Protein AF-A0A0K1Y4F6-F1 (afdb_monomer_lite)

Structure (mmCIF, N/CA/C/O backbone):
data_AF-A0A0K1Y4F6-F1
#
_entry.id   AF-A0A0K1Y4F6-F1
#
loop_
_atom_site.group_PDB
_atom_site.id
_atom_site.type_symbol
_atom_site.label_atom_id
_atom_site.label_alt_id
_atom_site.label_comp_id
_atom_site.label_asym_id
_atom_site.label_entity_id
_atom_site.label_seq_id
_atom_site.pdbx_PDB_ins_code
_atom_site.Cartn_x
_atom_site.Cartn_y
_atom_site.Cartn_z
_atom_site.occupancy
_atom_site.B_iso_or_equiv
_atom_site.auth_seq_id
_atom_site.auth_comp_id
_atom_site.auth_asym_id
_atom_site.auth_atom_id
_atom_site.pdbx_PDB_model_num
ATOM 1 N N . ALA A 1 1 ? -0.871 12.748 -2.618 1.00 85.06 1 ALA A N 1
ATOM 2 C CA . ALA A 1 1 ? -1.404 12.353 -1.289 1.00 85.06 1 ALA A CA 1
ATOM 3 C C . ALA A 1 1 ? -2.427 13.320 -0.652 1.00 85.06 1 ALA A C 1
ATOM 5 O O . ALA A 1 1 ? -3.081 12.917 0.303 1.00 85.06 1 ALA A O 1
ATOM 6 N N . ALA A 1 2 ? -2.583 14.578 -1.099 1.00 90.44 2 ALA A N 1
ATOM 7 C CA . ALA A 1 2 ? -3.417 15.571 -0.393 1.00 90.44 2 ALA A CA 1
ATOM 8 C C . ALA A 1 2 ? -4.880 15.132 -0.168 1.00 90.44 2 ALA A C 1
ATOM 10 O O . ALA A 1 2 ? -5.401 15.293 0.930 1.00 90.44 2 ALA A O 1
ATOM 11 N N . PHE A 1 3 ? -5.496 14.503 -1.173 1.00 93.69 3 PHE A N 1
ATOM 12 C CA . PHE A 1 3 ? -6.877 14.020 -1.103 1.00 93.69 3 PHE A CA 1
ATOM 13 C C . PHE A 1 3 ? -7.119 13.055 0.069 1.00 93.69 3 PHE A C 1
ATOM 15 O O . PHE A 1 3 ? -7.982 13.305 0.903 1.00 93.69 3 PHE A O 1
ATOM 22 N N . VAL A 1 4 ? -6.312 11.993 0.195 1.00 95.06 4 VAL A N 1
ATOM 23 C CA . VAL A 1 4 ? -6.492 11.008 1.278 1.00 95.06 4 VAL A CA 1
ATOM 24 C C . VAL A 1 4 ? -6.163 11.591 2.656 1.00 95.06 4 VAL A C 1
ATOM 26 O O . VAL A 1 4 ? -6.787 11.223 3.643 1.00 95.06 4 VAL A O 1
ATOM 29 N N . LYS A 1 5 ? -5.239 12.559 2.738 1.00 94.44 5 LYS A N 1
ATOM 30 C CA . LYS A 1 5 ? -4.936 13.264 3.998 1.00 94.44 5 LYS A CA 1
ATOM 31 C C . LYS A 1 5 ? -6.130 14.083 4.504 1.00 94.44 5 LYS A C 1
ATOM 33 O O . LYS A 1 5 ? -6.317 14.188 5.716 1.00 94.44 5 LYS A O 1
ATOM 38 N N . ALA A 1 6 ? -6.925 14.636 3.589 1.00 96.56 6 ALA A N 1
ATOM 39 C CA . ALA A 1 6 ? -8.130 15.402 3.894 1.00 96.56 6 ALA A CA 1
ATOM 40 C C . ALA A 1 6 ? -9.379 14.527 4.110 1.00 96.56 6 ALA A C 1
ATOM 42 O O . ALA A 1 6 ? -10.418 15.045 4.513 1.00 96.56 6 ALA A O 1
ATOM 43 N N . ALA A 1 7 ? -9.297 13.217 3.857 1.00 97.12 7 ALA A N 1
ATOM 44 C CA . ALA A 1 7 ? -10.432 12.319 4.000 1.00 97.12 7 ALA A CA 1
ATOM 45 C C . ALA A 1 7 ? -10.924 12.224 5.452 1.00 97.12 7 ALA A C 1
ATOM 47 O O . ALA A 1 7 ? -10.141 12.203 6.412 1.00 97.12 7 ALA A O 1
ATOM 48 N N . GLN A 1 8 ? -12.245 12.105 5.601 1.00 97.75 8 GLN A N 1
ATOM 49 C CA . GLN A 1 8 ? -12.865 11.755 6.871 1.00 97.75 8 GLN A CA 1
ATOM 50 C C . GLN A 1 8 ? -12.382 10.368 7.320 1.00 97.75 8 GLN A C 1
ATOM 52 O O . GLN A 1 8 ? -12.239 9.448 6.513 1.00 97.75 8 GLN A O 1
ATOM 57 N N . ALA A 1 9 ? -12.114 10.226 8.619 1.00 98.44 9 ALA A N 1
ATOM 58 C CA . ALA A 1 9 ? -11.655 8.961 9.172 1.00 98.44 9 ALA A CA 1
ATOM 59 C C . ALA A 1 9 ? -12.742 7.883 9.055 1.00 98.44 9 ALA A C 1
ATOM 61 O O . ALA A 1 9 ? -13.909 8.151 9.339 1.00 98.44 9 ALA A O 1
ATOM 62 N N . GLY A 1 10 ? -12.350 6.673 8.660 1.00 98.31 10 GLY A N 1
ATOM 63 C CA . GLY A 1 10 ? -13.263 5.539 8.552 1.00 98.31 10 GLY A CA 1
ATOM 64 C C . GLY A 1 10 ? -14.300 5.627 7.431 1.00 98.31 10 GLY A C 1
ATOM 65 O O . GLY A 1 10 ? -15.287 4.900 7.481 1.00 98.31 10 GLY A O 1
ATOM 66 N N . TYR A 1 11 ? -14.117 6.523 6.458 1.00 98.50 11 TYR A N 1
ATOM 67 C CA . TYR A 1 11 ? -15.106 6.776 5.410 1.00 98.50 11 TYR A CA 1
ATOM 68 C C . TYR A 1 11 ? -15.088 5.729 4.289 1.00 98.50 11 TYR A C 1
ATOM 70 O O . TYR A 1 11 ? -16.134 5.412 3.733 1.00 98.50 11 TYR A O 1
ATOM 78 N N . TYR A 1 12 ? -13.915 5.187 3.950 1.00 98.69 12 TYR A N 1
ATOM 79 C CA . TYR A 1 12 ? -13.761 4.299 2.797 1.00 98.69 12 TYR A CA 1
ATOM 80 C C . TYR A 1 12 ? -13.751 2.818 3.189 1.00 98.69 12 TYR A C 1
ATOM 82 O O . TYR A 1 12 ? -13.055 2.407 4.120 1.00 98.69 12 TYR A O 1
ATOM 90 N N . ASP A 1 13 ? -14.462 1.999 2.413 1.00 98.81 13 ASP A N 1
ATOM 91 C CA . ASP A 1 13 ? -14.345 0.537 2.441 1.00 98.81 13 ASP A CA 1
ATOM 92 C C . ASP A 1 13 ? -13.032 0.053 1.818 1.00 98.81 13 ASP A C 1
ATOM 94 O O . ASP A 1 13 ? -12.379 -0.854 2.338 1.00 98.81 13 ASP A O 1
ATOM 98 N N . ALA A 1 14 ? -12.654 0.657 0.691 1.00 98.69 14 ALA A N 1
ATOM 99 C CA . ALA A 1 14 ? -11.497 0.269 -0.095 1.00 98.69 14 ALA A CA 1
ATOM 100 C C . ALA A 1 14 ? -10.804 1.488 -0.707 1.00 98.69 14 ALA A C 1
ATOM 102 O O . ALA A 1 14 ? -11.455 2.453 -1.109 1.00 98.69 14 ALA A O 1
ATOM 103 N N . ILE A 1 15 ? -9.479 1.417 -0.809 1.00 98.56 15 ILE A N 1
ATOM 104 C CA . ILE A 1 15 ? -8.642 2.392 -1.511 1.00 98.56 15 ILE A CA 1
ATOM 105 C C . ILE A 1 15 ? -7.741 1.628 -2.488 1.00 98.56 15 ILE A C 1
ATOM 107 O O . ILE A 1 15 ? -7.067 0.675 -2.104 1.00 98.56 15 ILE A O 1
ATOM 111 N N . ILE A 1 16 ? -7.718 2.045 -3.753 1.00 98.38 16 ILE A N 1
ATOM 112 C CA . ILE A 1 16 ? -6.822 1.495 -4.778 1.00 98.38 16 ILE A CA 1
ATOM 113 C C . ILE A 1 16 ? -5.859 2.603 -5.193 1.00 98.38 16 ILE A C 1
ATOM 115 O O . ILE A 1 16 ? -6.285 3.690 -5.580 1.00 98.38 16 ILE A O 1
ATOM 119 N N . VAL A 1 17 ? -4.564 2.332 -5.071 1.00 97.19 17 VAL A N 1
ATOM 120 C CA . VAL A 1 17 ? -3.482 3.251 -5.424 1.00 97.19 17 VAL A CA 1
ATOM 121 C C . VAL A 1 17 ? -2.864 2.769 -6.730 1.00 97.19 17 VAL A C 1
ATOM 123 O O . VAL A 1 17 ? -1.949 1.946 -6.748 1.00 97.19 17 VAL A O 1
ATOM 126 N N . ASP A 1 18 ? -3.432 3.264 -7.824 1.00 95.50 18 ASP A N 1
ATOM 127 C CA . ASP A 1 18 ? -2.922 3.094 -9.181 1.00 95.50 18 ASP A CA 1
ATOM 128 C C . ASP A 1 18 ? -1.968 4.256 -9.488 1.00 95.50 18 ASP A C 1
ATOM 130 O O . ASP A 1 18 ? -2.389 5.348 -9.876 1.00 95.50 18 ASP A O 1
ATOM 134 N N . SER A 1 19 ? -0.689 4.072 -9.163 1.00 92.56 19 SER A N 1
ATOM 135 C CA . SER A 1 19 ? 0.342 5.100 -9.302 1.00 92.56 19 SER A CA 1
ATOM 136 C C . SER A 1 19 ? 1.465 4.656 -10.225 1.00 92.56 19 SER A C 1
ATOM 138 O O . SER A 1 19 ? 1.774 3.471 -10.327 1.00 92.56 19 SER A O 1
ATOM 140 N N . SER A 1 20 ? 2.134 5.638 -10.827 1.00 91.88 20 SER A N 1
ATOM 141 C CA . SER A 1 20 ? 3.433 5.442 -11.468 1.00 91.88 20 SER A CA 1
ATOM 142 C C . SER A 1 20 ? 4.514 5.052 -10.452 1.00 91.88 20 SER A C 1
ATOM 144 O O . SER A 1 20 ? 4.327 5.222 -9.243 1.00 91.88 20 SER A O 1
ATOM 146 N N . ASP A 1 21 ? 5.665 4.620 -10.967 1.00 89.06 21 ASP A N 1
ATOM 147 C CA . ASP A 1 21 ? 6.877 4.300 -10.206 1.00 89.06 21 ASP A CA 1
ATOM 148 C C . ASP A 1 21 ? 7.254 5.404 -9.192 1.00 89.06 21 ASP A C 1
ATOM 150 O O . ASP A 1 21 ? 6.930 6.580 -9.415 1.00 89.06 21 ASP A O 1
ATOM 154 N N . PRO A 1 22 ? 7.982 5.078 -8.101 1.00 84.62 22 PRO A N 1
ATOM 155 C CA . PRO A 1 22 ? 8.363 5.984 -7.008 1.00 84.62 22 PRO A CA 1
ATOM 156 C C . PRO A 1 22 ? 9.436 7.019 -7.402 1.00 84.62 22 PRO A C 1
ATOM 158 O O . PRO A 1 22 ? 10.402 7.267 -6.675 1.00 84.62 22 PRO A O 1
ATOM 161 N N . ILE A 1 23 ? 9.269 7.651 -8.559 1.00 83.00 23 ILE A N 1
ATOM 162 C CA . ILE A 1 23 ? 10.132 8.684 -9.116 1.00 83.00 23 ILE A CA 1
ATOM 163 C C . ILE A 1 23 ? 9.338 9.991 -9.171 1.00 83.00 23 ILE A C 1
ATOM 165 O O . ILE A 1 23 ? 8.185 10.044 -9.600 1.00 83.00 23 ILE A O 1
ATOM 169 N N . GLY A 1 24 ? 9.960 11.077 -8.711 1.00 83.38 24 GLY A N 1
ATOM 170 C CA . GLY A 1 24 ? 9.325 12.391 -8.679 1.00 83.38 24 GLY A CA 1
ATOM 171 C C . GLY A 1 24 ? 8.114 12.433 -7.729 1.00 83.38 24 GLY A C 1
ATOM 172 O O . GLY A 1 24 ? 8.221 11.963 -6.596 1.00 83.38 24 GLY A O 1
ATOM 173 N N . PRO A 1 25 ? 6.968 13.006 -8.141 1.00 80.88 25 PRO A N 1
ATOM 174 C CA . PRO A 1 25 ? 5.846 13.298 -7.242 1.00 80.88 25 PRO A CA 1
ATOM 175 C C . PRO A 1 25 ? 5.146 12.048 -6.684 1.00 80.88 25 PRO A C 1
ATOM 177 O O . PRO A 1 25 ? 4.446 12.138 -5.676 1.00 80.88 25 PRO A O 1
ATOM 180 N N . ALA A 1 26 ? 5.322 10.887 -7.322 1.00 85.44 26 ALA A N 1
ATOM 181 C CA . ALA A 1 26 ? 4.731 9.631 -6.870 1.00 85.44 26 ALA A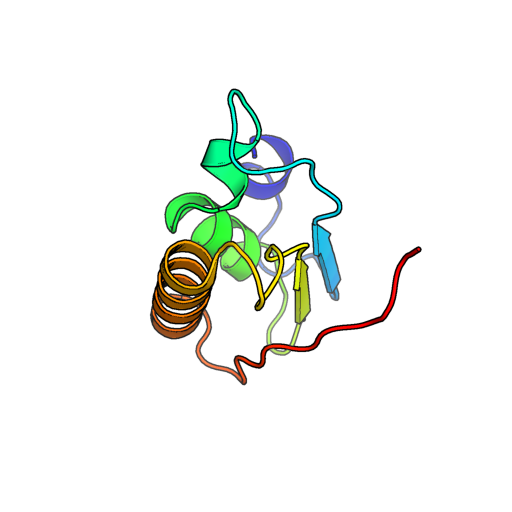 CA 1
ATOM 182 C C . ALA A 1 26 ? 5.468 9.023 -5.669 1.00 85.44 26 ALA A C 1
ATOM 184 O O . ALA A 1 26 ? 4.870 8.229 -4.950 1.00 85.44 26 ALA A O 1
ATOM 185 N N . LYS A 1 27 ? 6.717 9.430 -5.392 1.00 87.19 27 LYS A N 1
ATOM 186 C CA . LYS A 1 27 ? 7.518 8.913 -4.270 1.00 87.19 27 LYS A CA 1
ATOM 187 C C . LYS A 1 27 ? 6.776 8.997 -2.934 1.00 87.19 27 LYS A C 1
ATOM 189 O O . LYS A 1 27 ? 6.775 8.035 -2.169 1.00 87.19 27 LYS A O 1
ATOM 194 N N . ASP A 1 28 ? 6.070 10.101 -2.705 1.00 87.56 28 ASP A N 1
ATOM 195 C CA . ASP A 1 28 ? 5.271 10.334 -1.499 1.00 87.56 28 ASP A CA 1
ATOM 196 C C . ASP A 1 28 ? 4.216 9.243 -1.248 1.00 87.56 28 ASP A C 1
ATOM 198 O O . ASP A 1 28 ? 3.805 9.043 -0.107 1.00 87.56 28 ASP A O 1
ATOM 202 N N . LEU A 1 29 ? 3.754 8.547 -2.294 1.00 92.56 29 LEU A N 1
ATOM 203 C CA . LEU A 1 29 ? 2.747 7.483 -2.207 1.00 92.56 29 LEU A CA 1
ATOM 204 C C . LEU A 1 29 ? 3.320 6.151 -1.695 1.00 92.56 29 LEU A C 1
ATOM 206 O O . LEU A 1 29 ? 2.562 5.252 -1.348 1.00 92.56 29 LEU A O 1
ATOM 210 N N . PHE A 1 30 ? 4.645 6.030 -1.598 1.00 91.31 30 PHE A N 1
ATOM 211 C CA . PHE A 1 30 ? 5.331 4.826 -1.119 1.00 91.31 30 PHE A CA 1
ATOM 212 C C . PHE A 1 30 ? 5.920 5.004 0.288 1.00 91.31 30 PHE A C 1
ATOM 214 O O . PHE A 1 30 ? 6.500 4.078 0.866 1.00 91.31 30 PHE A O 1
ATOM 221 N N . GLU A 1 31 ? 5.765 6.192 0.871 1.00 92.44 31 GLU A N 1
ATOM 222 C CA . GLU A 1 31 ? 6.278 6.511 2.194 1.00 92.44 31 GLU A CA 1
ATOM 223 C C . GLU A 1 31 ? 5.239 6.265 3.293 1.00 92.44 31 GLU A C 1
ATOM 225 O O . GLU A 1 31 ? 4.022 6.355 3.107 1.00 92.44 31 GLU A O 1
ATOM 230 N N . ARG A 1 32 ? 5.736 5.985 4.501 1.00 95.44 32 ARG A N 1
ATOM 231 C CA . ARG A 1 32 ? 4.910 5.697 5.677 1.00 95.44 32 ARG A CA 1
ATOM 232 C C . ARG A 1 32 ? 3.799 6.734 5.947 1.00 95.44 32 ARG A C 1
ATOM 234 O O . ARG A 1 32 ? 2.682 6.293 6.216 1.00 95.44 32 ARG A O 1
ATOM 241 N N . PRO A 1 33 ? 4.019 8.062 5.837 1.00 96.81 33 PRO A N 1
ATOM 242 C CA . PRO A 1 33 ? 2.964 9.045 6.103 1.00 96.81 33 PRO A CA 1
ATOM 243 C C . PRO A 1 33 ? 1.752 8.924 5.172 1.00 96.81 33 PRO A C 1
ATOM 245 O O . PRO A 1 33 ? 0.632 9.263 5.559 1.00 96.81 33 PRO A O 1
ATOM 248 N N . PHE A 1 34 ? 1.948 8.451 3.939 1.00 96.75 34 PHE A N 1
ATOM 249 C CA . PHE A 1 34 ? 0.832 8.186 3.038 1.00 96.75 34 PHE A CA 1
ATOM 250 C C . PHE A 1 34 ? 0.024 6.974 3.499 1.00 96.75 34 PHE A C 1
ATOM 252 O O . PHE A 1 34 ? -1.198 7.071 3.603 1.00 96.75 34 PHE A O 1
ATOM 259 N N . PHE A 1 35 ? 0.689 5.875 3.866 1.00 97.94 35 PHE A N 1
ATOM 260 C CA . PHE A 1 35 ? 0.004 4.700 4.408 1.00 97.94 35 PHE A CA 1
ATOM 261 C C . PHE A 1 35 ? -0.751 5.011 5.706 1.00 97.94 35 PHE A C 1
ATOM 263 O O . PHE A 1 35 ? -1.854 4.506 5.894 1.00 97.94 35 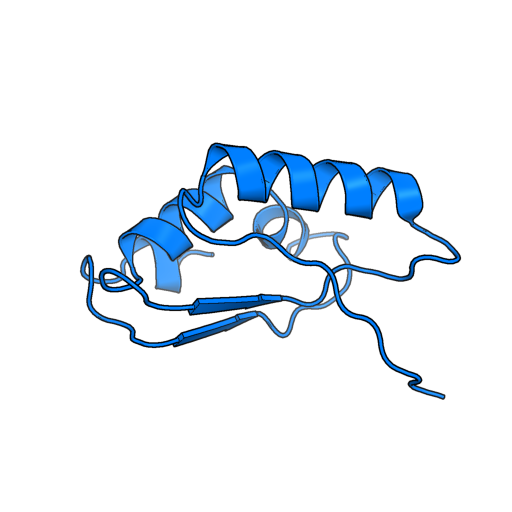PHE A O 1
ATOM 270 N N . GLU A 1 36 ? -0.217 5.872 6.577 1.00 98.31 36 GLU A N 1
ATOM 271 C CA . GLU A 1 36 ? -0.919 6.331 7.787 1.00 98.31 36 GLU A CA 1
ATOM 272 C C . GLU A 1 36 ? -2.199 7.111 7.447 1.00 98.31 36 GLU A C 1
ATOM 274 O O . GLU A 1 36 ? -3.249 6.882 8.053 1.00 98.31 36 GLU A O 1
ATOM 279 N N . ALA A 1 37 ? -2.146 7.985 6.436 1.00 98.25 37 ALA A N 1
ATOM 280 C CA . ALA A 1 37 ? -3.326 8.701 5.954 1.00 98.25 37 ALA A CA 1
ATOM 281 C C . ALA A 1 37 ? -4.373 7.750 5.349 1.00 98.25 37 ALA A C 1
ATOM 283 O O . ALA A 1 37 ? -5.563 7.889 5.631 1.00 98.25 37 ALA A O 1
ATOM 284 N N . VAL A 1 38 ? -3.935 6.754 4.573 1.00 98.38 38 VAL A N 1
ATOM 285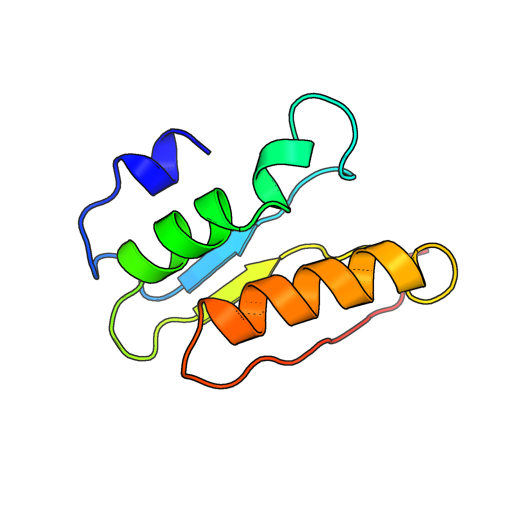 C CA . VAL A 1 38 ? -4.803 5.696 4.031 1.00 98.38 38 VAL A CA 1
ATOM 286 C C . VAL A 1 38 ? -5.462 4.901 5.158 1.00 98.38 38 VAL A C 1
ATOM 288 O O . VAL A 1 38 ? -6.679 4.743 5.159 1.00 98.38 38 VAL A O 1
ATOM 291 N N . ALA A 1 39 ? -4.690 4.452 6.150 1.00 98.38 39 ALA A N 1
ATOM 292 C CA . ALA A 1 39 ? -5.211 3.686 7.280 1.00 98.38 39 ALA A CA 1
ATOM 293 C C . ALA A 1 39 ? -6.247 4.473 8.094 1.00 98.38 39 ALA A C 1
ATOM 295 O O . ALA A 1 39 ? -7.243 3.899 8.521 1.00 98.38 39 ALA A O 1
ATOM 296 N N . LYS A 1 40 ? -6.049 5.787 8.268 1.00 98.44 40 LYS A N 1
ATOM 297 C CA . LYS A 1 40 ? -7.042 6.673 8.893 1.00 98.44 40 LYS A CA 1
ATOM 298 C C . LYS A 1 40 ? -8.332 6.745 8.071 1.00 98.44 40 LYS A C 1
ATOM 300 O O . LYS A 1 40 ? -9.419 6.749 8.644 1.00 98.44 40 LYS A O 1
ATOM 305 N N . ALA A 1 41 ? -8.215 6.871 6.752 1.00 98.62 41 ALA A N 1
ATOM 306 C CA . ALA A 1 41 ? -9.354 7.043 5.854 1.00 98.62 41 ALA A CA 1
ATOM 307 C C . ALA A 1 41 ? -10.198 5.762 5.703 1.00 98.62 41 ALA A C 1
ATOM 309 O O . ALA A 1 41 ? -11.398 5.851 5.445 1.00 98.62 41 ALA A O 1
ATOM 310 N N . LEU A 1 42 ? -9.590 4.585 5.881 1.00 98.75 42 LEU A N 1
ATOM 311 C CA . LEU A 1 42 ? -10.275 3.294 5.834 1.00 98.75 42 LEU A CA 1
ATOM 312 C C . LEU A 1 42 ? -11.090 3.026 7.102 1.00 98.75 42 LEU A C 1
ATOM 314 O O . LEU A 1 42 ? -10.646 3.294 8.220 1.00 98.75 42 LEU A O 1
ATOM 318 N N . ARG A 1 43 ? -12.278 2.435 6.940 1.00 98.62 43 ARG A N 1
ATOM 319 C CA . ARG A 1 43 ? -13.047 1.892 8.069 1.00 98.62 43 ARG A CA 1
ATOM 320 C C . ARG A 1 43 ? -12.335 0.692 8.711 1.00 98.62 43 ARG A C 1
ATOM 322 O O . ARG A 1 43 ? -11.483 0.072 8.070 1.00 98.62 43 ARG A O 1
ATOM 329 N N . PRO A 1 44 ? -12.714 0.270 9.933 1.00 98.44 44 PRO A N 1
ATOM 330 C CA . PRO A 1 44 ? -12.261 -1.007 10.480 1.00 98.44 44 PRO A CA 1
ATOM 331 C C . PRO A 1 44 ? -12.541 -2.167 9.511 1.00 98.44 44 PRO A C 1
ATOM 333 O O . PRO A 1 44 ? -13.668 -2.347 9.039 1.00 98.44 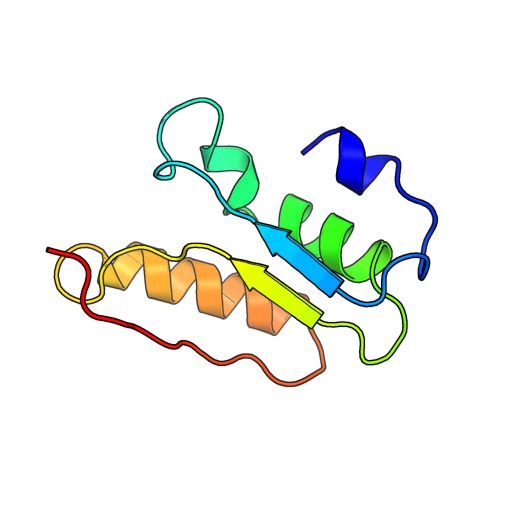44 PRO A O 1
ATOM 336 N N . GLY A 1 45 ? -11.496 -2.931 9.185 1.00 98.19 45 GLY A N 1
ATOM 337 C CA . GLY A 1 45 ? -11.555 -4.015 8.197 1.00 98.19 45 GLY A CA 1
ATOM 338 C C . GLY A 1 45 ? -11.587 -3.562 6.730 1.00 98.19 45 GLY A C 1
ATOM 339 O O . GLY A 1 45 ? -11.737 -4.408 5.854 1.00 98.19 45 GLY A O 1
ATOM 340 N N . GLY A 1 46 ? -11.464 -2.260 6.458 1.00 98.62 46 GLY A N 1
ATOM 341 C CA . GLY A 1 46 ? -11.275 -1.734 5.109 1.00 98.62 46 GLY A CA 1
ATOM 342 C C . GLY A 1 46 ? -9.914 -2.124 4.530 1.00 98.62 46 GLY A C 1
ATOM 343 O O . GLY A 1 46 ? -8.992 -2.497 5.262 1.00 98.62 46 GLY A O 1
ATOM 344 N N . VAL A 1 47 ? -9.789 -2.048 3.207 1.00 98.81 47 VAL A N 1
ATOM 345 C CA . VAL A 1 47 ? -8.634 -2.591 2.475 1.00 98.81 47 VAL A CA 1
ATOM 346 C C . VAL A 1 47 ? -7.944 -1.548 1.604 1.00 98.81 47 VAL A C 1
ATOM 348 O O . VAL A 1 47 ? -8.579 -0.656 1.048 1.00 98.81 47 VAL A O 1
ATOM 351 N N . VAL A 1 48 ? -6.630 -1.693 1.438 1.00 98.62 48 VAL A N 1
ATOM 352 C CA . VAL A 1 48 ? -5.864 -0.965 0.423 1.00 98.62 48 VAL A CA 1
ATOM 353 C C . VAL A 1 48 ? -5.166 -1.943 -0.514 1.00 98.62 48 VAL A C 1
ATOM 355 O O . VAL A 1 48 ? -4.609 -2.945 -0.068 1.00 98.62 48 VAL A O 1
ATOM 358 N N . CYS A 1 49 ? -5.177 -1.626 -1.805 1.00 98.56 49 CYS A N 1
ATOM 359 C CA . CYS A 1 49 ? -4.330 -2.244 -2.820 1.00 98.56 49 CYS A CA 1
ATOM 360 C C . CYS A 1 49 ? -3.475 -1.152 -3.472 1.00 98.56 49 CYS A C 1
ATOM 362 O O . CYS A 1 49 ? -3.985 -0.070 -3.752 1.00 98.56 49 CYS A O 1
ATOM 364 N N . THR A 1 50 ? -2.189 -1.408 -3.700 1.00 97.50 50 THR A N 1
ATOM 365 C CA . THR A 1 50 ? -1.262 -0.454 -4.329 1.00 97.50 50 THR A CA 1
ATOM 366 C C . THR A 1 50 ? -0.388 -1.173 -5.344 1.00 97.50 50 THR A C 1
ATOM 368 O O . THR A 1 50 ? 0.006 -2.316 -5.097 1.00 97.50 50 THR A O 1
ATOM 371 N N . GLN A 1 51 ? -0.041 -0.500 -6.448 1.00 96.12 51 GLN A N 1
ATOM 372 C CA . GLN A 1 51 ? 1.142 -0.881 -7.229 1.00 96.12 51 GLN A CA 1
ATOM 373 C C . GLN A 1 51 ? 2.332 -0.937 -6.253 1.00 96.12 51 GLN A C 1
ATOM 375 O O . GLN A 1 51 ? 2.455 -0.086 -5.366 1.00 96.12 51 GLN A O 1
ATOM 380 N N . ALA A 1 52 ? 3.148 -1.989 -6.346 1.00 96.62 52 ALA A N 1
ATOM 381 C CA . ALA A 1 52 ? 4.279 -2.203 -5.447 1.00 96.62 52 ALA A CA 1
ATOM 382 C C . ALA A 1 52 ? 5.485 -2.796 -6.182 1.00 96.62 52 ALA A C 1
ATOM 384 O O . ALA A 1 52 ? 6.142 -3.695 -5.661 1.00 96.62 52 ALA A O 1
ATOM 385 N N . GLU A 1 53 ? 5.778 -2.283 -7.376 1.00 96.19 53 GLU A N 1
ATOM 386 C CA . GLU A 1 53 ? 6.969 -2.634 -8.157 1.00 96.19 53 GLU A CA 1
ATOM 387 C C . GLU A 1 53 ? 7.112 -4.120 -8.559 1.00 96.19 53 GLU A C 1
ATOM 389 O O . GLU A 1 53 ? 6.274 -4.971 -8.262 1.00 96.19 53 GLU A O 1
ATOM 394 N N . SER A 1 54 ? 8.196 -4.439 -9.278 1.00 97.56 54 SER A N 1
ATOM 395 C CA . SER A 1 54 ? 8.512 -5.789 -9.765 1.00 97.56 54 SER A CA 1
ATOM 396 C C . SER A 1 54 ? 9.456 -6.550 -8.829 1.00 97.56 54 SER A C 1
ATOM 398 O O . SER A 1 54 ? 10.548 -6.072 -8.506 1.00 97.56 54 SER A O 1
ATOM 400 N N . ILE A 1 55 ? 9.095 -7.790 -8.470 1.00 97.62 55 ILE A N 1
ATOM 401 C CA . ILE A 1 55 ? 9.944 -8.704 -7.675 1.00 97.62 55 ILE A CA 1
ATOM 402 C C . ILE A 1 55 ? 11.287 -9.025 -8.344 1.00 97.62 55 ILE A C 1
ATOM 404 O O . ILE A 1 55 ? 12.238 -9.396 -7.663 1.00 97.62 55 ILE A O 1
ATOM 408 N N . TRP A 1 56 ? 11.384 -8.872 -9.664 1.00 98.00 56 TRP A N 1
ATOM 409 C CA . TRP A 1 56 ? 12.602 -9.171 -10.418 1.00 98.00 56 TRP A CA 1
ATOM 410 C C . TRP A 1 56 ? 13.613 -8.025 -10.393 1.00 98.00 56 TRP A C 1
ATOM 412 O O . TRP A 1 56 ? 14.802 -8.258 -10.584 1.00 98.00 56 TRP A O 1
ATOM 422 N N . LEU A 1 57 ? 13.153 -6.795 -10.146 1.00 97.31 57 LEU A N 1
ATOM 423 C CA . LEU A 1 57 ? 13.963 -5.582 -10.291 1.00 97.31 57 LEU A CA 1
ATOM 424 C C . LEU A 1 57 ? 14.133 -4.824 -8.966 1.00 97.31 57 LEU A C 1
ATOM 426 O O . LEU A 1 57 ? 15.194 -4.269 -8.687 1.00 97.31 57 LEU A O 1
ATOM 430 N N . HIS A 1 58 ? 13.104 -4.816 -8.115 1.00 96.94 58 HIS A N 1
ATOM 431 C CA . HIS A 1 58 ? 12.952 -3.809 -7.060 1.00 96.94 58 HIS A CA 1
ATOM 432 C C . HIS A 1 58 ? 12.744 -4.411 -5.664 1.00 96.94 58 HIS A C 1
ATOM 434 O O . HIS A 1 58 ? 12.100 -3.811 -4.803 1.00 96.94 58 HIS A O 1
ATOM 440 N N . MET A 1 59 ? 13.334 -5.580 -5.381 1.00 97.00 59 MET A N 1
ATOM 441 C CA . MET A 1 59 ? 13.154 -6.262 -4.087 1.00 97.00 59 MET A CA 1
ATOM 442 C C . MET A 1 59 ? 13.471 -5.401 -2.856 1.00 97.00 59 MET A C 1
ATOM 444 O O . MET A 1 59 ? 12.863 -5.588 -1.803 1.00 97.00 59 MET A O 1
ATOM 448 N N . HIS A 1 60 ? 14.420 -4.472 -2.951 1.00 94.56 60 HIS A N 1
ATOM 449 C CA . HIS A 1 60 ? 14.746 -3.567 -1.848 1.00 94.56 60 HIS A CA 1
ATOM 450 C C . HIS A 1 60 ? 13.596 -2.588 -1.552 1.00 94.56 60 HIS A C 1
ATOM 452 O O . HIS A 1 60 ? 13.234 -2.415 -0.388 1.00 94.56 60 HIS A O 1
ATOM 458 N N . ILE A 1 61 ? 12.964 -2.041 -2.596 1.00 94.56 61 ILE A N 1
ATOM 459 C CA . ILE A 1 61 ? 11.791 -1.163 -2.495 1.00 94.56 61 ILE A CA 1
ATOM 460 C C . ILE A 1 61 ? 10.602 -1.948 -1.937 1.00 94.56 61 ILE A C 1
ATOM 462 O O . ILE A 1 61 ? 9.982 -1.527 -0.963 1.00 94.56 61 ILE A O 1
ATOM 466 N N . ILE A 1 62 ? 10.341 -3.143 -2.474 1.00 97.06 62 ILE A N 1
ATOM 467 C CA . ILE A 1 62 ? 9.242 -4.013 -2.026 1.00 97.06 62 ILE A CA 1
ATOM 468 C C . ILE A 1 62 ? 9.355 -4.328 -0.532 1.00 97.06 62 ILE A C 1
ATOM 470 O O . ILE A 1 62 ? 8.380 -4.206 0.211 1.00 97.06 62 ILE A O 1
ATOM 474 N N . LYS A 1 63 ? 10.555 -4.692 -0.058 1.00 97.44 63 LYS A N 1
ATOM 475 C CA . LYS A 1 63 ? 10.793 -4.952 1.370 1.00 97.44 63 LYS A CA 1
ATOM 476 C C . LYS A 1 63 ? 10.488 -3.725 2.227 1.00 97.44 63 LYS A C 1
ATOM 478 O O . LYS A 1 63 ? 9.891 -3.876 3.292 1.00 97.44 63 LYS A O 1
ATOM 483 N N . GLN A 1 64 ? 10.869 -2.534 1.768 1.00 95.50 64 GLN A N 1
ATOM 484 C CA . GLN A 1 64 ? 10.590 -1.283 2.468 1.00 95.50 64 GLN A CA 1
ATOM 485 C C . GLN A 1 64 ? 9.087 -0.978 2.517 1.00 95.50 64 GLN A C 1
ATOM 487 O O . GLN A 1 64 ? 8.575 -0.660 3.590 1.00 95.50 64 GLN A O 1
ATOM 492 N N . ILE A 1 65 ? 8.371 -1.135 1.399 1.00 96.31 65 ILE A N 1
ATOM 493 C CA . ILE A 1 65 ? 6.913 -0.951 1.337 1.00 96.31 65 ILE A CA 1
ATOM 494 C C . ILE A 1 65 ? 6.226 -1.904 2.317 1.00 96.31 65 ILE A C 1
ATOM 496 O O . ILE A 1 65 ? 5.478 -1.459 3.184 1.00 96.31 65 ILE A O 1
ATOM 500 N N . ILE A 1 66 ? 6.536 -3.204 2.256 1.00 97.62 66 ILE A N 1
ATOM 501 C CA . ILE A 1 66 ? 5.936 -4.209 3.147 1.00 97.62 66 ILE A CA 1
ATOM 502 C C . ILE A 1 66 ? 6.244 -3.896 4.619 1.00 97.62 66 ILE A C 1
ATOM 504 O O . ILE A 1 66 ? 5.362 -4.025 5.471 1.00 97.62 66 ILE A O 1
ATOM 508 N N . ALA A 1 67 ? 7.471 -3.471 4.936 1.00 97.50 67 ALA A N 1
ATOM 509 C CA . ALA A 1 67 ? 7.844 -3.068 6.290 1.00 97.50 67 ALA A CA 1
ATOM 510 C C . ALA A 1 67 ? 7.027 -1.859 6.775 1.00 97.50 67 ALA A C 1
ATOM 512 O O . ALA A 1 67 ? 6.481 -1.903 7.879 1.00 97.50 67 ALA A O 1
ATOM 513 N N . ASN A 1 68 ? 6.875 -0.826 5.940 1.00 96.62 68 ASN A N 1
ATOM 514 C CA . ASN A 1 68 ? 6.037 0.335 6.240 1.00 96.62 68 ASN A CA 1
ATOM 515 C C . ASN A 1 68 ? 4.575 -0.082 6.451 1.00 96.62 68 ASN A C 1
ATOM 517 O O . ASN A 1 68 ? 3.969 0.282 7.459 1.00 96.62 68 ASN A O 1
ATOM 521 N N . CYS A 1 69 ? 4.025 -0.912 5.560 1.00 98.12 69 CYS A N 1
ATOM 522 C CA . CYS A 1 69 ? 2.663 -1.420 5.681 1.00 98.12 69 CYS A CA 1
ATOM 523 C C . CYS A 1 69 ? 2.455 -2.186 6.995 1.00 98.12 69 CYS A C 1
ATOM 525 O O . CYS A 1 69 ? 1.470 -1.939 7.679 1.00 98.12 69 CYS A O 1
ATOM 527 N N . ARG A 1 70 ? 3.386 -3.057 7.406 1.00 98.12 70 ARG A N 1
ATOM 528 C CA . ARG A 1 70 ? 3.286 -3.801 8.681 1.00 98.12 70 ARG A CA 1
ATOM 529 C C . ARG A 1 70 ? 3.372 -2.910 9.921 1.00 98.12 70 ARG A C 1
ATOM 531 O O . ARG A 1 70 ? 2.819 -3.249 10.966 1.00 98.12 70 ARG A O 1
ATOM 538 N N . GLN A 1 71 ? 4.063 -1.774 9.835 1.00 97.88 71 GLN A N 1
ATOM 539 C CA . GLN A 1 71 ? 4.088 -0.803 10.931 1.00 97.88 71 GLN A CA 1
ATOM 540 C C . GLN A 1 71 ? 2.742 -0.084 11.078 1.00 97.88 71 GLN A C 1
ATOM 542 O O . GLN A 1 71 ? 2.305 0.158 12.207 1.00 97.88 71 GLN A O 1
ATOM 547 N N . VAL A 1 72 ? 2.080 0.211 9.958 1.00 98.19 72 VAL A N 1
ATOM 548 C CA . VAL A 1 72 ? 0.838 0.992 9.904 1.00 98.19 72 VAL A CA 1
ATOM 549 C C . VAL A 1 72 ? -0.408 0.116 10.074 1.00 98.19 72 VAL A C 1
ATOM 551 O O . VAL A 1 72 ? -1.191 0.325 11.000 1.00 98.19 72 VAL A O 1
ATOM 554 N N . PHE A 1 73 ? -0.593 -0.881 9.211 1.00 98.12 73 PHE A N 1
ATOM 555 C CA . PHE A 1 73 ? -1.778 -1.732 9.182 1.00 98.12 73 PHE A CA 1
ATOM 556 C C . PHE A 1 73 ? -1.649 -2.869 10.197 1.00 98.12 73 PHE A C 1
ATOM 558 O O . PHE A 1 73 ? -0.680 -3.625 10.187 1.00 98.12 73 PHE A O 1
ATOM 565 N N . LYS A 1 74 ? -2.644 -2.999 11.081 1.00 97.00 74 LYS A N 1
ATOM 566 C CA . LYS A 1 74 ? -2.696 -4.058 12.109 1.00 97.00 74 LYS A CA 1
ATOM 567 C C . LYS A 1 74 ? -3.447 -5.315 11.664 1.00 97.00 74 LYS A C 1
ATOM 569 O O . LYS A 1 74 ? -3.438 -6.308 12.382 1.00 97.00 74 LYS A O 1
ATOM 574 N N . GLY A 1 75 ? -4.098 -5.260 10.503 1.00 97.56 75 GLY A N 1
ATOM 575 C CA . GLY A 1 75 ? -4.678 -6.425 9.840 1.00 97.56 75 GLY A CA 1
ATOM 576 C C . GLY A 1 75 ? -3.637 -7.211 9.038 1.00 97.56 75 GLY A C 1
ATOM 577 O O . GLY A 1 75 ? -2.435 -7.138 9.290 1.00 97.56 75 GLY A O 1
ATOM 578 N N . SER A 1 76 ? -4.102 -7.958 8.041 1.00 98.38 76 SER A N 1
ATOM 579 C CA . SER A 1 76 ? -3.225 -8.703 7.137 1.00 98.38 76 SER A CA 1
ATOM 580 C C . SER A 1 76 ? -2.459 -7.776 6.190 1.00 98.38 76 SER A C 1
ATOM 582 O O . SER A 1 76 ? -3.025 -6.840 5.630 1.00 98.38 76 SER A O 1
ATOM 584 N N . VAL A 1 77 ? -1.179 -8.082 5.961 1.00 98.56 77 VAL A N 1
ATOM 585 C CA . VAL A 1 77 ? -0.334 -7.422 4.955 1.00 98.56 77 VAL A CA 1
ATOM 586 C C . VAL A 1 77 ? 0.277 -8.500 4.070 1.00 98.56 77 VAL A C 1
ATOM 588 O O . VAL A 1 77 ? 1.108 -9.283 4.535 1.00 98.56 77 VAL A O 1
ATOM 591 N N . ASN A 1 78 ? -0.136 -8.528 2.805 1.00 98.44 78 ASN A N 1
ATOM 592 C CA . ASN A 1 78 ? 0.269 -9.525 1.817 1.00 98.44 78 ASN A CA 1
ATOM 593 C C . ASN A 1 78 ? 0.801 -8.838 0.558 1.00 98.44 78 ASN A C 1
ATOM 595 O O . ASN A 1 78 ? 0.407 -7.716 0.248 1.00 98.44 78 ASN A O 1
ATOM 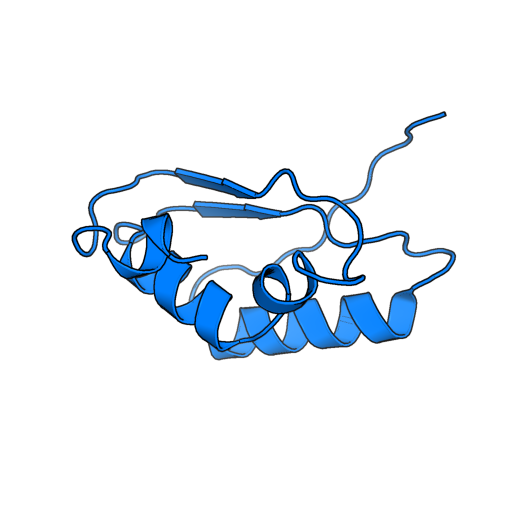599 N N . TYR A 1 79 ? 1.675 -9.531 -0.167 1.00 98.44 79 TYR A N 1
ATOM 600 C CA . TYR A 1 79 ? 2.155 -9.112 -1.480 1.00 98.44 79 TYR A CA 1
ATOM 601 C C . TYR A 1 79 ? 1.649 -10.110 -2.523 1.00 98.44 79 TYR A C 1
ATOM 603 O O . TYR A 1 79 ? 1.759 -11.320 -2.321 1.00 98.44 79 TYR A O 1
ATOM 611 N N . ALA A 1 80 ? 1.098 -9.597 -3.616 1.00 98.38 80 ALA A N 1
ATOM 612 C CA . ALA A 1 80 ? 0.651 -10.373 -4.764 1.00 98.38 80 ALA A CA 1
ATOM 613 C C . ALA A 1 80 ? 1.286 -9.796 -6.033 1.00 98.38 80 ALA A C 1
ATOM 615 O O . ALA A 1 80 ? 1.664 -8.628 -6.069 1.00 98.38 80 ALA A O 1
ATOM 616 N N . TRP A 1 81 ? 1.401 -10.622 -7.067 1.00 98.25 81 TRP A N 1
ATOM 617 C CA . TRP A 1 81 ? 1.988 -10.251 -8.350 1.00 98.25 81 TRP A CA 1
ATOM 618 C C . TRP A 1 81 ? 1.163 -10.850 -9.485 1.00 98.25 81 TRP A C 1
ATOM 620 O O . TRP A 1 81 ? 0.422 -11.813 -9.282 1.00 98.25 81 TRP A O 1
ATOM 630 N N . THR A 1 82 ? 1.285 -10.267 -10.672 1.00 98.31 82 THR A N 1
ATOM 631 C CA . THR A 1 82 ? 0.629 -10.747 -11.890 1.00 98.31 82 THR A CA 1
ATOM 632 C C . THR A 1 82 ? 1.523 -10.496 -13.100 1.00 98.31 82 THR A C 1
ATOM 634 O O . THR A 1 82 ? 2.479 -9.723 -13.026 1.00 98.31 82 THR A O 1
ATOM 637 N N . THR A 1 83 ? 1.217 -11.150 -14.216 1.00 97.50 83 THR A N 1
ATOM 638 C CA . THR A 1 83 ? 1.906 -10.954 -15.492 1.00 97.50 83 THR A CA 1
ATOM 639 C C . THR A 1 83 ? 1.269 -9.801 -16.264 1.00 97.50 83 THR A C 1
ATOM 641 O O . THR A 1 83 ? 0.089 -9.875 -16.607 1.00 97.50 83 THR A O 1
ATOM 644 N N . VAL A 1 84 ? 2.055 -8.771 -16.573 1.00 96.38 84 VAL A N 1
ATOM 645 C CA . VAL A 1 84 ? 1.690 -7.677 -17.485 1.00 96.38 84 VAL A CA 1
ATOM 646 C C . VAL A 1 84 ? 2.774 -7.630 -18.571 1.00 96.38 84 VAL A C 1
ATOM 648 O O . VAL A 1 84 ? 3.934 -7.456 -18.192 1.00 96.38 84 VAL A O 1
ATOM 651 N N . PRO A 1 85 ? 2.442 -7.896 -19.854 1.00 94.31 85 PRO A N 1
ATOM 652 C CA . PRO A 1 85 ? 3.411 -7.899 -20.955 1.00 94.31 85 PRO A CA 1
ATOM 653 C C . PRO A 1 85 ? 4.129 -6.567 -21.173 1.00 94.31 85 PRO A C 1
ATOM 655 O O . PRO A 1 85 ? 3.492 -5.512 -20.952 1.00 94.31 85 PRO A O 1
#

Foldseek 3Di:
DVVLLPAAFQQDQEEEAPDDDCPPPCVVCQDLVVLLSVNRNHHVNGYYHYDQDDPVPPVVSNVSSQVSNVVRDPDDGDDDDDDDD

Secondary structure (DSSP, 8-state):
-HHHHHSPTT-EEEEEE----SSGGGGGGGSHHHHHHHHHHEEEEEEEEE----TTT-HHHHHHHHHHHHHH-SS----------

InterPro domains:
  IPR001045 Spermidine/spermine synthases [PTHR11558] (2-85)
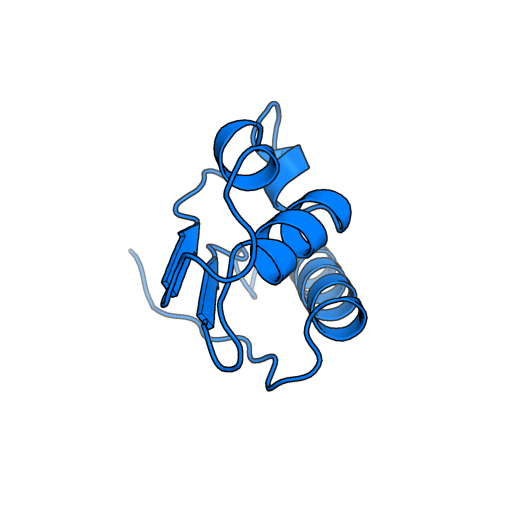  IPR029063 S-adenosyl-L-methionine-dependent methyltransferase superfamily [G3DSA:3.40.50.150] (1-85)
  IPR029063 S-adenosyl-L-methionine-dependent methyltransferase superfamily [SSF53335] (3-84)
  IPR030374 Polyamine biosynthesis domain [PS51006] (1-85)

pLDDT: mean 95.75, std 4.17, range [80.88, 98.81]

Radius of gyration: 12.74 Å; chains: 1; bounding box: 30×26×33 Å

Organism: NCBI:txid1697594

Sequence (85 aa):
AAFVKAAQAGYYDAIIVDSSDPIGPAKDLFERPFFEAVAKALRPGGVVCTQAESIWLHMHIIKQIIANCRQVFKGSVNYAWTTVP